Protein AF-A0A1W9TN80-F1 (afdb_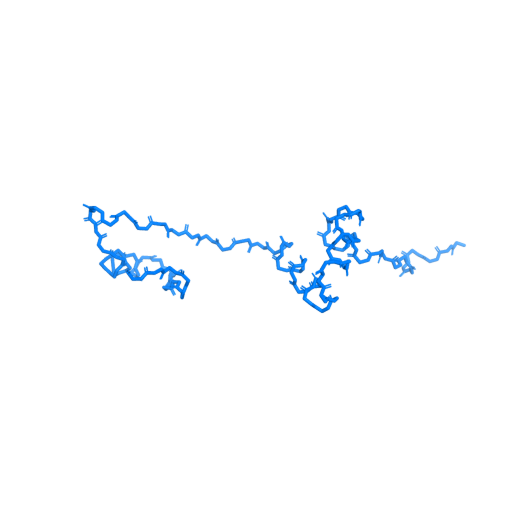monomer_lite)

Secondary structure (DSSP, 8-state):
---TT-----HHHHTT--HHHHHHHHHHS-HHHHHHHHHHHTSPPPP-----TTT--HHHHHHHHHTTS-----TTS--

Sequence (79 aa):
MAKKDDIQLPEWIEYSIPKWLYDCMLESFPEDYVKDFMKKSYSINPLTLRTNTLKITREELFEKLNDEYDIELSKHSPL

Foldseek 3Di:
DPDPPPPDDDPCVVLVHDPVVLVVDVVVDPPVVSSVVSVVVSDDDDDDDDDPPVVDDPVRVCVVCVVPDDDDDDPPDD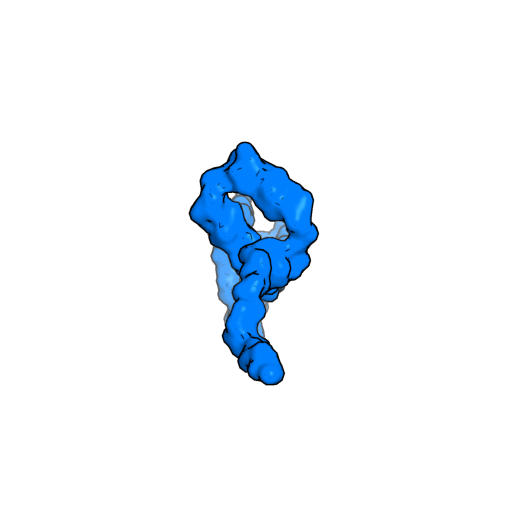D

Structure (mmCIF, N/CA/C/O backbone):
data_AF-A0A1W9TN80-F1
#
_entry.id   AF-A0A1W9TN80-F1
#
loop_
_atom_site.group_PDB
_atom_site.id
_atom_site.type_symbol
_atom_site.label_atom_id
_atom_site.label_alt_id
_atom_site.label_comp_id
_atom_site.label_asym_id
_atom_site.label_entity_id
_atom_site.label_seq_id
_atom_site.pdbx_PDB_ins_code
_atom_site.Cartn_x
_atom_site.Cartn_y
_atom_site.Cartn_z
_atom_site.occupancy
_atom_site.B_iso_or_equiv
_atom_site.auth_seq_id
_atom_site.auth_comp_id
_atom_site.auth_asym_id
_atom_site.auth_atom_id
_atom_site.pdbx_PDB_model_num
ATOM 1 N N . MET A 1 1 ? 11.544 -24.477 -36.356 1.00 45.25 1 MET A N 1
ATOM 2 C CA . MET A 1 1 ? 10.521 -24.022 -35.391 1.00 45.25 1 MET A CA 1
ATOM 3 C C . MET A 1 1 ? 11.269 -23.435 -34.210 1.00 45.25 1 MET A C 1
ATOM 5 O O . MET A 1 1 ? 12.006 -24.174 -33.570 1.00 45.25 1 MET A O 1
ATOM 9 N N . ALA A 1 2 ? 11.209 -22.117 -34.015 1.00 51.66 2 ALA A N 1
ATOM 10 C CA . ALA A 1 2 ? 11.832 -21.479 -32.856 1.00 51.66 2 ALA A CA 1
ATOM 11 C C . ALA A 1 2 ? 11.156 -22.011 -31.582 1.00 51.66 2 ALA A C 1
ATOM 13 O O . ALA A 1 2 ? 9.929 -22.129 -31.549 1.00 51.66 2 ALA A O 1
ATOM 14 N N . LYS A 1 3 ? 11.951 -22.413 -30.585 1.00 54.72 3 LYS A N 1
ATOM 15 C CA . LYS A 1 3 ? 11.442 -22.883 -29.292 1.00 54.72 3 LYS A CA 1
ATOM 16 C C . LYS A 1 3 ? 10.626 -21.758 -28.655 1.00 54.72 3 LYS A C 1
ATOM 18 O O . LYS A 1 3 ? 11.027 -20.601 -28.701 1.00 54.72 3 LYS A O 1
ATOM 23 N N . LYS A 1 4 ? 9.480 -22.109 -28.076 1.00 57.09 4 LYS A N 1
ATOM 24 C CA . LYS A 1 4 ? 8.508 -21.180 -27.481 1.00 57.09 4 LYS A CA 1
ATOM 25 C C . LYS A 1 4 ? 9.007 -20.537 -26.170 1.00 57.09 4 LYS A C 1
ATOM 27 O O . LYS A 1 4 ? 8.280 -19.746 -25.584 1.00 57.09 4 LYS A O 1
ATOM 32 N N . ASP A 1 5 ? 10.234 -20.853 -25.749 1.00 59.03 5 ASP A N 1
ATOM 33 C CA . ASP A 1 5 ? 10.681 -20.713 -24.359 1.00 59.03 5 ASP A CA 1
ATOM 34 C C . ASP A 1 5 ? 11.760 -19.638 -24.126 1.00 59.03 5 ASP A C 1
ATOM 36 O O . ASP A 1 5 ? 12.159 -19.446 -22.987 1.00 59.03 5 ASP A O 1
ATOM 40 N N . ASP A 1 6 ? 12.193 -18.889 -25.150 1.00 64.75 6 ASP A N 1
ATOM 41 C CA . ASP A 1 6 ? 13.247 -17.859 -25.003 1.00 64.75 6 ASP A CA 1
ATOM 42 C C . ASP A 1 6 ? 12.743 -16.419 -25.229 1.00 64.75 6 ASP A C 1
ATOM 44 O O . ASP A 1 6 ? 13.507 -15.525 -25.600 1.00 64.75 6 ASP A O 1
ATOM 48 N N . ILE A 1 7 ? 11.446 -16.152 -25.036 1.00 72.25 7 ILE A N 1
ATOM 49 C CA . ILE A 1 7 ? 10.949 -14.768 -25.065 1.00 72.25 7 ILE A CA 1
ATOM 50 C C . ILE A 1 7 ? 11.249 -14.131 -23.706 1.00 72.25 7 ILE A C 1
ATOM 52 O O . ILE A 1 7 ? 10.470 -14.264 -22.765 1.00 72.25 7 ILE A O 1
ATOM 56 N N . GLN A 1 8 ? 12.378 -13.425 -23.609 1.00 79.12 8 GLN A N 1
ATOM 57 C CA . GLN A 1 8 ? 12.615 -12.500 -22.501 1.00 79.12 8 GLN A CA 1
ATOM 58 C C . GLN A 1 8 ? 11.672 -11.308 -22.649 1.00 79.12 8 GLN A C 1
ATOM 60 O O . GLN A 1 8 ? 11.764 -10.535 -23.607 1.00 79.12 8 GLN A O 1
ATOM 65 N N . LEU A 1 9 ? 10.730 -11.188 -21.716 1.00 83.56 9 LEU A N 1
ATOM 66 C CA . LEU A 1 9 ? 9.853 -10.032 -21.653 1.00 83.56 9 LEU A CA 1
ATOM 67 C C . LEU A 1 9 ? 10.640 -8.835 -21.097 1.00 83.56 9 LEU A C 1
ATOM 69 O O . LEU A 1 9 ? 11.439 -8.999 -20.179 1.00 83.56 9 LEU A O 1
ATOM 73 N N . PRO A 1 10 ? 10.437 -7.625 -21.637 1.00 88.88 10 PRO A N 1
ATOM 74 C CA . PRO A 1 10 ? 10.933 -6.412 -21.005 1.00 88.88 10 PRO A CA 1
ATOM 75 C C . PRO A 1 10 ? 10.404 -6.267 -19.570 1.00 88.88 10 PRO A C 1
ATOM 77 O O . PRO A 1 10 ? 9.223 -6.516 -19.332 1.00 88.88 10 PRO A O 1
ATOM 80 N N . GLU A 1 11 ? 11.233 -5.772 -18.647 1.00 87.81 11 GLU A N 1
ATOM 81 C CA . GLU A 1 11 ? 10.895 -5.657 -17.214 1.00 87.81 11 GLU A CA 1
ATOM 82 C C . GLU A 1 11 ? 9.574 -4.902 -16.953 1.00 87.81 11 GLU A C 1
ATOM 84 O O . GLU A 1 11 ? 8.781 -5.293 -16.103 1.00 87.81 11 GLU A O 1
ATOM 89 N N . TRP A 1 12 ? 9.264 -3.852 -17.722 1.00 90.19 12 TRP A N 1
ATOM 90 C CA . TRP A 1 12 ? 8.007 -3.104 -17.572 1.00 90.19 12 TRP A CA 1
ATOM 91 C C . TRP A 1 12 ? 6.751 -3.939 -17.883 1.00 90.19 12 TRP A C 1
ATOM 93 O O . TRP A 1 12 ? 5.692 -3.684 -17.306 1.00 90.19 12 TRP A O 1
ATOM 103 N N . ILE A 1 13 ? 6.862 -4.960 -18.745 1.00 91.88 13 ILE A N 1
ATOM 104 C CA . ILE A 1 13 ? 5.773 -5.913 -19.008 1.00 91.88 13 ILE A CA 1
ATOM 105 C C . ILE A 1 13 ? 5.549 -6.810 -17.792 1.00 91.88 13 ILE A C 1
ATOM 107 O O . ILE A 1 13 ? 4.398 -7.092 -17.464 1.00 91.88 13 ILE A O 1
ATOM 111 N N . GLU A 1 14 ? 6.614 -7.222 -17.101 1.00 89.75 14 GLU A N 1
ATOM 112 C CA . GLU A 1 14 ? 6.515 -8.084 -15.915 1.00 89.75 14 GLU A CA 1
ATOM 113 C C . GLU A 1 14 ? 5.696 -7.427 -14.796 1.00 89.75 14 GLU A C 1
ATOM 115 O O . GLU A 1 14 ? 4.942 -8.102 -14.097 1.00 89.75 14 GLU A O 1
ATOM 120 N N . TYR A 1 15 ? 5.778 -6.100 -14.680 1.00 89.75 15 TYR A N 1
ATOM 121 C CA . TYR A 1 15 ? 5.011 -5.315 -13.711 1.00 89.75 15 TYR A CA 1
ATOM 122 C C . TYR A 1 15 ? 3.662 -4.808 -14.244 1.00 89.75 15 TYR A C 1
ATOM 124 O O . TYR A 1 15 ? 2.964 -4.091 -13.533 1.00 89.75 15 TYR A O 1
ATOM 132 N N . SER A 1 16 ? 3.272 -5.163 -15.476 1.00 90.38 16 SER A N 1
ATOM 133 C CA . SER A 1 16 ? 2.052 -4.667 -16.141 1.00 90.38 16 SER A CA 1
ATOM 134 C C . SER A 1 16 ? 1.961 -3.132 -16.219 1.00 90.38 16 SER A C 1
ATOM 136 O O . SER A 1 16 ? 0.886 -2.551 -16.064 1.00 90.38 16 SER A O 1
ATOM 138 N N . ILE A 1 17 ? 3.089 -2.458 -16.469 1.00 91.75 17 ILE A N 1
ATOM 139 C CA . ILE A 1 17 ? 3.200 -0.992 -16.483 1.00 91.75 17 ILE A CA 1
ATOM 140 C C . ILE A 1 17 ? 3.588 -0.503 -17.881 1.00 91.75 17 ILE A C 1
ATOM 142 O O . ILE A 1 17 ? 4.426 -1.116 -18.536 1.00 91.75 17 ILE A O 1
ATOM 146 N N . PRO A 1 18 ? 3.016 0.607 -18.384 1.00 94.44 18 PRO A N 1
ATOM 147 C CA . PRO A 1 18 ? 3.404 1.133 -19.687 1.00 94.44 18 PRO A CA 1
ATOM 148 C C . PRO A 1 18 ? 4.864 1.609 -19.688 1.00 94.44 18 PRO A C 1
ATOM 150 O O . PRO A 1 18 ? 5.306 2.287 -18.761 1.00 94.44 18 PRO A O 1
ATOM 153 N N . LYS A 1 19 ? 5.591 1.322 -20.778 1.00 95.25 19 LYS A N 1
ATOM 154 C CA . LYS A 1 19 ? 7.020 1.648 -20.921 1.00 95.25 19 LYS A CA 1
ATOM 155 C C . LYS A 1 19 ? 7.360 3.100 -20.558 1.00 95.25 19 LYS A C 1
ATOM 157 O O . LYS A 1 19 ? 8.327 3.320 -19.845 1.00 95.25 19 LYS A O 1
ATOM 162 N N . TRP A 1 20 ? 6.562 4.075 -21.002 1.00 96.62 20 TRP A N 1
ATOM 163 C CA . TRP A 1 20 ? 6.846 5.492 -20.738 1.00 96.62 20 TRP A CA 1
ATOM 164 C C . TRP A 1 20 ? 6.905 5.805 -19.237 1.00 96.62 20 TRP A C 1
ATOM 166 O O . TRP A 1 20 ? 7.744 6.587 -18.812 1.00 96.62 20 TRP A O 1
ATOM 176 N N . LEU A 1 21 ? 6.052 5.170 -18.427 1.00 95.00 21 LEU A N 1
ATOM 177 C CA . LEU A 1 21 ? 6.036 5.388 -16.983 1.00 95.00 21 LEU A CA 1
ATOM 178 C C . LEU A 1 21 ? 7.242 4.715 -16.328 1.00 95.00 21 LEU A C 1
ATOM 180 O O . LEU A 1 21 ? 7.833 5.279 -15.414 1.00 95.00 21 LEU A O 1
ATOM 184 N N . TYR A 1 22 ? 7.627 3.534 -16.818 1.00 94.50 22 TYR A N 1
ATOM 185 C CA . TYR A 1 22 ? 8.844 2.859 -16.378 1.00 94.50 22 TYR A CA 1
ATOM 186 C C . TYR A 1 22 ? 10.090 3.715 -16.642 1.00 94.50 22 TYR A C 1
ATOM 188 O O . TYR A 1 22 ? 10.877 3.944 -15.727 1.00 94.50 22 TYR A O 1
ATOM 196 N N . ASP A 1 23 ? 10.211 4.256 -17.858 1.00 96.12 23 ASP A N 1
ATOM 197 C CA . ASP A 1 23 ? 11.310 5.142 -18.2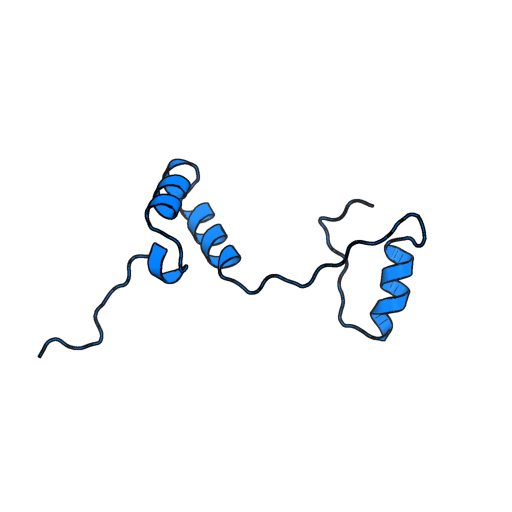41 1.00 96.12 23 ASP A CA 1
ATOM 198 C C . ASP A 1 23 ? 11.330 6.408 -17.358 1.00 96.12 23 ASP A C 1
ATOM 200 O O . ASP A 1 23 ? 12.358 6.719 -16.763 1.00 96.12 23 ASP A O 1
ATOM 204 N N . CYS A 1 24 ? 10.186 7.085 -17.172 1.00 97.00 24 CYS A N 1
ATOM 205 C CA . CYS A 1 24 ? 10.095 8.269 -16.305 1.00 97.00 24 CYS A CA 1
ATOM 206 C C . CYS A 1 24 ? 10.517 7.986 -14.854 1.00 97.00 24 CYS A C 1
ATOM 208 O O . CYS A 1 24 ? 11.110 8.844 -14.198 1.00 97.00 24 CYS A O 1
ATOM 210 N N . MET A 1 25 ? 10.206 6.796 -14.334 1.00 96.12 25 MET A N 1
ATOM 211 C CA . MET A 1 25 ? 10.586 6.403 -12.978 1.00 96.12 25 MET A CA 1
ATOM 212 C C . MET A 1 25 ? 12.093 6.155 -12.869 1.00 96.12 25 MET A C 1
ATOM 214 O O . MET A 1 25 ? 12.691 6.611 -11.899 1.00 96.12 25 MET A O 1
ATOM 218 N N . LEU A 1 26 ? 12.711 5.512 -13.866 1.00 96.31 26 LEU A N 1
ATOM 219 C CA . LEU A 1 26 ? 14.166 5.312 -13.923 1.00 96.31 26 LEU A CA 1
ATOM 220 C C . LEU A 1 26 ? 14.947 6.619 -14.118 1.00 96.31 26 LEU A C 1
ATOM 222 O O . LEU A 1 26 ? 16.065 6.745 -13.630 1.00 96.31 26 LEU A O 1
ATOM 226 N N . GLU A 1 27 ? 14.368 7.602 -14.807 1.00 97.69 27 GLU A N 1
ATOM 227 C CA . GLU A 1 27 ? 14.953 8.944 -14.925 1.00 97.69 27 GLU A CA 1
ATOM 228 C C . GLU A 1 27 ? 14.890 9.726 -13.604 1.00 97.69 27 GLU A C 1
ATOM 230 O O . GLU A 1 27 ? 15.740 10.577 -13.342 1.00 97.69 27 GLU A O 1
ATOM 235 N N . SER A 1 28 ? 13.882 9.445 -12.772 1.00 97.44 28 SER A N 1
ATOM 236 C CA . SER A 1 28 ? 13.589 10.214 -11.556 1.00 97.44 28 SER A CA 1
ATOM 237 C C . SER A 1 28 ? 14.160 9.594 -10.278 1.00 97.44 28 SER A C 1
ATOM 239 O O . SER A 1 28 ? 14.377 10.309 -9.298 1.00 97.44 28 SER A O 1
ATOM 241 N N . PHE A 1 29 ? 14.382 8.278 -10.258 1.00 97.38 29 PHE A N 1
ATOM 242 C CA . PHE A 1 29 ? 14.749 7.531 -9.057 1.00 97.38 29 PHE A CA 1
ATOM 243 C C . PHE A 1 29 ? 15.800 6.449 -9.346 1.00 97.38 29 PHE A C 1
ATOM 245 O O . PHE A 1 29 ? 15.900 5.970 -10.474 1.00 97.38 29 PHE A O 1
ATOM 252 N N . PRO A 1 30 ? 16.559 6.013 -8.322 1.00 97.50 30 PRO A N 1
ATOM 253 C CA . PRO A 1 30 ? 17.469 4.877 -8.440 1.00 97.50 30 PRO A CA 1
ATOM 254 C C . PRO A 1 30 ? 16.774 3.605 -8.950 1.00 97.50 30 PRO A C 1
ATOM 256 O O . PRO A 1 30 ? 15.648 3.300 -8.553 1.00 97.50 30 PRO A O 1
ATOM 259 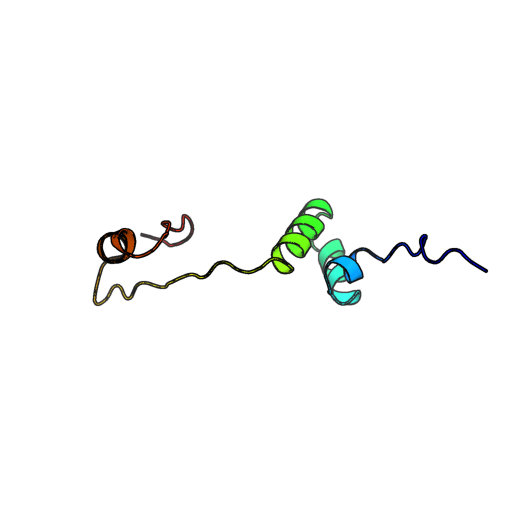N N . GLU A 1 31 ? 17.449 2.848 -9.816 1.00 94.56 31 GLU A N 1
ATOM 260 C CA . GLU A 1 31 ? 16.884 1.656 -10.467 1.00 94.56 31 GLU A CA 1
ATOM 261 C C . GLU A 1 31 ? 16.414 0.589 -9.464 1.00 94.56 31 GLU A C 1
ATOM 263 O O . GLU A 1 31 ? 15.349 -0.003 -9.638 1.00 94.56 31 GLU A O 1
ATOM 268 N N . ASP A 1 32 ? 17.176 0.365 -8.394 1.00 95.94 32 ASP A N 1
ATOM 269 C CA . ASP A 1 32 ? 16.832 -0.558 -7.310 1.00 95.94 32 ASP A CA 1
ATOM 270 C C . ASP A 1 32 ? 15.523 -0.157 -6.615 1.00 95.94 32 ASP A C 1
ATOM 272 O O . ASP A 1 32 ? 14.631 -0.990 -6.438 1.00 95.94 32 ASP A O 1
ATOM 276 N N . TYR A 1 33 ? 15.358 1.135 -6.319 1.00 96.31 33 TYR A N 1
ATOM 277 C CA . TYR A 1 33 ? 14.109 1.678 -5.788 1.00 96.31 33 TYR A CA 1
ATOM 278 C C . TYR A 1 33 ? 12.941 1.481 -6.758 1.00 96.31 33 TYR A C 1
ATOM 280 O O . TYR A 1 33 ? 11.858 1.070 -6.338 1.00 96.31 33 TYR A O 1
ATOM 288 N N . VAL A 1 34 ? 13.140 1.761 -8.050 1.00 95.31 34 VAL A N 1
ATOM 289 C CA . VAL A 1 34 ? 12.087 1.613 -9.065 1.00 95.31 34 VAL A CA 1
ATOM 290 C C . VAL A 1 34 ? 11.634 0.161 -9.152 1.00 95.31 34 VAL A C 1
ATOM 292 O O . VAL A 1 34 ? 10.433 -0.097 -9.100 1.00 95.31 34 VAL A O 1
ATOM 295 N N . LYS A 1 35 ? 12.564 -0.797 -9.208 1.00 91.81 35 LYS A N 1
ATOM 296 C CA . LYS A 1 35 ? 12.238 -2.231 -9.247 1.00 91.81 35 LYS A CA 1
ATOM 297 C C . LYS A 1 35 ? 11.444 -2.669 -8.016 1.00 91.81 35 LYS A C 1
ATOM 299 O O . LYS A 1 35 ? 10.407 -3.320 -8.157 1.00 91.81 35 LYS A O 1
ATOM 304 N N . ASP A 1 36 ? 11.861 -2.249 -6.823 1.00 93.62 36 ASP A N 1
ATOM 305 C CA . ASP A 1 36 ? 11.134 -2.534 -5.582 1.00 93.62 36 ASP A CA 1
ATOM 306 C C . ASP A 1 36 ? 9.737 -1.901 -5.558 1.00 93.62 36 ASP A C 1
ATOM 308 O O . ASP A 1 36 ? 8.765 -2.530 -5.125 1.00 93.62 36 ASP A O 1
ATOM 312 N N . PHE A 1 37 ? 9.615 -0.662 -6.035 1.00 93.31 37 PHE A N 1
ATOM 313 C CA . PHE A 1 37 ? 8.348 0.053 -6.114 1.00 93.31 37 PHE A CA 1
ATOM 314 C C . PHE A 1 37 ? 7.379 -0.610 -7.100 1.00 93.31 37 PHE A C 1
ATOM 316 O O . PHE A 1 37 ? 6.216 -0.826 -6.754 1.00 93.31 37 PHE A O 1
ATOM 323 N N . MET A 1 38 ? 7.841 -0.981 -8.297 1.00 91.75 38 MET A N 1
ATOM 324 C CA . MET A 1 38 ? 7.003 -1.639 -9.303 1.00 91.75 38 MET A CA 1
ATOM 325 C C . MET A 1 38 ? 6.539 -3.015 -8.824 1.00 91.75 38 MET A C 1
ATOM 327 O O . MET A 1 38 ? 5.353 -3.337 -8.914 1.00 91.75 38 MET A O 1
ATOM 331 N N . LYS A 1 39 ? 7.440 -3.793 -8.212 1.00 90.75 39 LYS A N 1
ATOM 332 C CA . LYS A 1 39 ? 7.107 -5.091 -7.618 1.00 90.75 39 LYS A CA 1
ATOM 333 C C . LYS A 1 39 ? 6.043 -4.972 -6.525 1.00 90.75 39 LYS A C 1
ATOM 335 O O . LYS A 1 39 ? 5.122 -5.784 -6.480 1.00 90.75 39 LYS A O 1
ATOM 340 N N . LYS A 1 40 ? 6.141 -3.959 -5.657 1.00 90.19 40 LYS A N 1
ATOM 341 C CA . LYS A 1 40 ? 5.119 -3.682 -4.632 1.00 90.19 40 LYS A CA 1
ATOM 342 C C . LYS A 1 40 ? 3.809 -3.194 -5.246 1.00 90.19 40 LYS A C 1
ATOM 344 O O . LYS A 1 40 ? 2.752 -3.637 -4.817 1.00 90.19 40 LYS A O 1
ATOM 349 N N . SER A 1 41 ? 3.862 -2.340 -6.262 1.00 88.56 41 SER A N 1
ATOM 350 C CA . SER A 1 41 ? 2.669 -1.800 -6.930 1.00 88.56 41 SER A CA 1
ATOM 351 C C . SER A 1 41 ? 1.855 -2.873 -7.655 1.00 88.56 41 SER A C 1
ATOM 353 O O . SER A 1 41 ? 0.636 -2.763 -7.740 1.00 88.56 41 SER A O 1
ATOM 355 N N . TYR A 1 42 ? 2.519 -3.923 -8.146 1.00 90.25 42 TYR A N 1
ATOM 356 C CA . TYR A 1 42 ? 1.867 -5.084 -8.753 1.00 90.25 42 TYR A CA 1
ATOM 357 C C . TYR A 1 42 ? 1.298 -6.078 -7.718 1.00 90.25 42 TYR A C 1
ATOM 359 O O . TYR A 1 42 ? 0.544 -6.986 -8.065 1.00 90.25 42 TYR A O 1
ATOM 367 N N . SER A 1 43 ? 1.652 -5.935 -6.437 1.00 87.81 43 SER A N 1
ATOM 368 C CA . SER A 1 43 ? 1.174 -6.824 -5.375 1.00 87.81 43 SER A CA 1
ATOM 369 C C . SER A 1 43 ? -0.259 -6.500 -4.932 1.00 87.81 43 SER A C 1
ATOM 371 O O . SER A 1 43 ? -0.789 -5.417 -5.181 1.00 87.81 43 SER A O 1
ATOM 373 N N . ILE A 1 44 ? -0.908 -7.457 -4.263 1.00 87.94 44 ILE A N 1
ATOM 374 C CA . ILE A 1 44 ? -2.226 -7.235 -3.659 1.00 87.94 44 ILE A CA 1
ATOM 375 C C . ILE A 1 44 ? -2.063 -6.227 -2.519 1.00 87.94 44 ILE A C 1
ATOM 377 O O . ILE A 1 44 ? -1.342 -6.483 -1.555 1.00 87.94 44 ILE A O 1
ATOM 381 N N . ASN A 1 45 ? -2.756 -5.093 -2.623 1.00 85.75 45 ASN A N 1
ATOM 382 C CA . ASN A 1 45 ? -2.734 -4.084 -1.571 1.00 85.75 45 ASN A CA 1
ATOM 383 C C . ASN A 1 45 ? -3.403 -4.617 -0.292 1.00 85.75 45 ASN A C 1
ATOM 385 O O . ASN A 1 45 ? -4.478 -5.219 -0.376 1.00 85.75 45 ASN A O 1
ATOM 389 N N . PRO A 1 46 ? -2.817 -4.368 0.892 1.00 88.38 46 PRO A N 1
ATOM 390 C CA . PRO A 1 46 ? -3.434 -4.750 2.153 1.00 88.38 46 PRO A CA 1
ATOM 391 C C . PRO A 1 46 ? -4.735 -3.969 2.378 1.00 88.38 46 PRO A C 1
ATOM 393 O O . PRO A 1 46 ? -4.838 -2.784 2.042 1.00 88.38 46 PRO A O 1
ATOM 396 N N . LEU A 1 47 ? -5.729 -4.621 2.986 1.00 89.62 47 LEU A N 1
ATOM 397 C CA . LEU A 1 47 ? -6.949 -3.949 3.422 1.00 89.62 47 LEU A CA 1
ATOM 398 C C . LEU A 1 47 ? -6.630 -3.088 4.647 1.00 89.62 47 LEU A C 1
ATOM 400 O O . LEU A 1 47 ? -6.164 -3.591 5.664 1.00 89.62 47 LEU A O 1
ATOM 404 N N . THR A 1 48 ? -6.884 -1.786 4.550 1.00 91.12 48 THR A N 1
ATOM 405 C CA . THR A 1 48 ? -6.611 -0.829 5.629 1.00 91.12 48 THR A CA 1
ATOM 406 C C . THR A 1 48 ? -7.895 -0.148 6.085 1.00 91.12 48 THR A C 1
ATOM 408 O O . THR A 1 48 ? -8.830 0.039 5.305 1.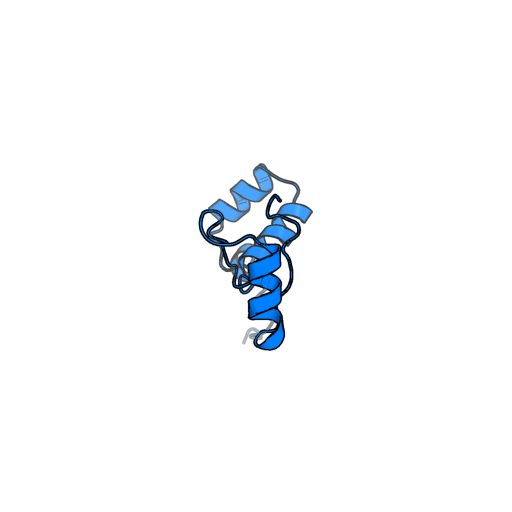00 91.12 48 THR A O 1
ATOM 411 N N . LEU A 1 49 ? -7.946 0.221 7.366 1.00 89.50 49 LEU A N 1
ATOM 412 C CA . LEU A 1 49 ? -9.089 0.887 7.986 1.00 89.50 49 LEU A CA 1
ATOM 413 C C . LEU A 1 49 ? -8.672 2.251 8.532 1.00 89.50 49 LEU A C 1
ATOM 415 O O . LEU A 1 49 ? -7.578 2.414 9.072 1.00 89.50 49 LEU A O 1
ATOM 419 N N . ARG A 1 50 ? -9.574 3.231 8.427 1.00 90.88 50 ARG A N 1
ATOM 420 C CA . ARG A 1 50 ? -9.417 4.547 9.053 1.00 90.88 50 ARG A CA 1
ATOM 421 C C . ARG A 1 50 ? -10.368 4.671 10.235 1.00 90.88 50 ARG A C 1
ATOM 423 O O . ARG A 1 50 ? -11.583 4.733 10.044 1.00 90.88 50 ARG A O 1
ATOM 430 N N . THR A 1 51 ? -9.817 4.801 11.434 1.00 91.62 51 THR A N 1
ATOM 431 C CA . THR A 1 51 ? -10.597 5.046 12.650 1.00 91.62 51 THR A CA 1
ATOM 432 C C . THR A 1 51 ? -11.294 6.406 12.596 1.00 91.62 51 THR A C 1
ATOM 434 O O . THR A 1 51 ? -10.698 7.416 12.219 1.00 91.62 51 THR A O 1
ATOM 437 N N . ASN A 1 52 ? -12.567 6.453 12.994 1.00 93.25 52 ASN A N 1
ATOM 438 C CA . ASN A 1 52 ? -13.270 7.711 13.230 1.00 93.25 52 ASN A CA 1
ATOM 439 C C . ASN A 1 52 ? -13.035 8.184 14.674 1.00 93.25 52 ASN A C 1
ATOM 441 O O . ASN A 1 52 ? -13.778 7.811 15.584 1.00 93.25 52 ASN A O 1
ATOM 445 N N . THR A 1 53 ? -12.036 9.044 14.860 1.00 92.81 53 THR A N 1
ATOM 446 C CA . THR A 1 53 ? -11.586 9.534 16.176 1.00 92.81 53 THR A CA 1
ATOM 447 C C . THR A 1 53 ? -12.610 10.395 16.921 1.00 92.81 53 THR A C 1
ATOM 449 O O . THR A 1 53 ? -12.483 10.587 18.123 1.00 92.81 53 THR A O 1
ATOM 452 N N . LEU A 1 54 ? -13.678 10.859 16.259 1.00 94.88 54 LEU A N 1
ATOM 453 C CA . LEU A 1 54 ? -14.806 11.533 16.924 1.00 94.88 54 LEU A CA 1
ATOM 454 C C . LEU A 1 54 ? -15.702 10.570 17.720 1.00 94.88 54 LEU A C 1
ATOM 456 O O . LEU A 1 54 ? -16.606 11.014 18.429 1.00 94.88 54 LEU A O 1
ATOM 460 N N . LYS A 1 55 ? -15.535 9.258 17.525 1.00 95.75 55 LYS A N 1
ATOM 461 C CA . LYS A 1 55 ? -16.407 8.215 18.084 1.00 95.75 55 LYS A CA 1
ATOM 462 C C . LYS A 1 55 ? -15.654 7.203 18.937 1.00 95.75 55 LYS A C 1
ATOM 464 O O . LYS A 1 55 ? -16.236 6.705 19.892 1.00 95.75 55 LYS A O 1
ATOM 469 N N . ILE A 1 56 ? -14.426 6.865 18.552 1.00 95.56 56 ILE A N 1
ATOM 470 C CA . ILE A 1 56 ? -13.617 5.827 19.193 1.00 95.56 56 ILE A CA 1
ATOM 471 C C . ILE A 1 56 ? -12.135 6.082 18.913 1.00 95.56 56 ILE A C 1
ATOM 473 O O . ILE A 1 56 ? -11.787 6.570 17.833 1.00 95.56 56 ILE A O 1
ATOM 477 N N . THR A 1 57 ? -11.264 5.761 19.864 1.00 92.50 57 THR A N 1
ATOM 478 C CA . THR A 1 57 ? -9.811 5.798 19.647 1.00 92.50 57 THR A CA 1
ATOM 479 C C . THR A 1 57 ? -9.346 4.627 18.780 1.00 92.50 57 THR A C 1
ATOM 481 O O . THR A 1 57 ? -10.085 3.674 18.513 1.00 92.50 57 THR A O 1
ATOM 484 N N . ARG A 1 58 ? -8.111 4.702 18.274 1.00 90.94 58 ARG A N 1
ATOM 485 C CA . ARG A 1 58 ? -7.538 3.634 17.446 1.00 90.94 58 ARG A CA 1
ATOM 486 C C . ARG A 1 58 ? -7.326 2.363 18.265 1.00 90.94 58 ARG A C 1
ATOM 488 O O . ARG A 1 58 ? -7.606 1.278 17.770 1.00 90.94 58 ARG A O 1
ATOM 495 N N . GLU A 1 59 ? -6.869 2.519 19.498 1.00 92.19 59 GLU A N 1
ATOM 496 C CA . GLU A 1 59 ? -6.571 1.446 20.440 1.00 92.19 59 GLU A CA 1
ATOM 497 C C . GLU A 1 59 ? -7.860 0.722 20.854 1.00 92.19 59 GLU A C 1
ATOM 499 O O . GLU A 1 59 ? -7.940 -0.495 20.726 1.00 92.19 59 GLU A O 1
ATOM 504 N N . GLU A 1 60 ? -8.916 1.464 21.204 1.00 93.50 60 GLU A N 1
ATOM 505 C CA . GLU A 1 60 ? -10.227 0.875 21.521 1.00 93.50 60 GLU A CA 1
ATOM 506 C C . GLU A 1 60 ? -10.856 0.159 20.315 1.00 93.50 60 GLU A C 1
ATOM 508 O O . GLU A 1 60 ? -11.536 -0.855 20.473 1.00 93.50 60 GLU A O 1
ATOM 513 N N . LEU A 1 61 ? -10.677 0.687 19.095 1.00 92.88 61 LEU A N 1
ATOM 514 C CA . LEU A 1 61 ? -11.160 0.010 17.890 1.00 92.88 61 LEU A CA 1
ATOM 515 C C . LEU A 1 61 ? -10.385 -1.287 17.636 1.00 92.88 61 LEU A C 1
ATOM 517 O O . LEU A 1 61 ? -10.994 -2.284 17.255 1.00 92.88 61 LEU A O 1
ATOM 521 N N . PHE A 1 62 ? -9.068 -1.273 17.845 1.00 93.38 62 PHE A N 1
ATOM 522 C CA . PHE A 1 62 ? -8.226 -2.456 17.708 1.00 93.38 62 PHE A CA 1
ATOM 523 C C . PHE A 1 62 ? -8.657 -3.549 18.687 1.00 93.38 62 PHE A C 1
ATOM 525 O O . PHE A 1 62 ? -8.936 -4.658 18.251 1.00 93.38 62 PHE A O 1
ATOM 532 N N . GLU A 1 63 ? -8.816 -3.224 19.972 1.00 93.94 63 GLU A N 1
ATOM 533 C CA . GLU A 1 63 ? -9.271 -4.182 20.990 1.00 93.94 63 GLU A CA 1
ATOM 534 C C . GLU A 1 63 ? -10.616 -4.823 20.624 1.00 93.94 63 GLU A C 1
ATOM 536 O O . GLU A 1 63 ? -10.780 -6.029 20.767 1.00 93.94 63 GLU A O 1
ATOM 541 N N . LYS A 1 64 ? -11.562 -4.046 20.079 1.00 93.62 64 LYS A N 1
ATOM 542 C CA . LYS A 1 64 ? -12.877 -4.565 19.661 1.00 93.62 64 LYS A CA 1
ATOM 543 C C . LYS A 1 64 ? -12.831 -5.508 18.462 1.00 93.62 64 LYS A C 1
ATOM 545 O O . LYS A 1 64 ? -13.739 -6.316 18.312 1.00 93.62 64 LYS A O 1
ATOM 550 N N . LEU A 1 65 ? -11.859 -5.344 17.569 1.00 93.56 65 LEU A N 1
ATOM 551 C CA . LEU A 1 65 ? -11.770 -6.120 16.329 1.00 93.56 65 LEU A CA 1
ATOM 552 C C . LEU A 1 65 ? -10.798 -7.297 16.441 1.00 93.56 65 LEU A C 1
ATOM 554 O O . LEU A 1 65 ? -10.969 -8.279 15.726 1.00 93.56 65 LEU A O 1
ATOM 558 N N . ASN A 1 66 ? -9.810 -7.209 17.331 1.00 94.12 66 ASN A N 1
ATOM 559 C CA . ASN A 1 66 ? -8.742 -8.196 17.483 1.00 94.12 66 ASN A CA 1
ATOM 560 C C . ASN A 1 66 ? -9.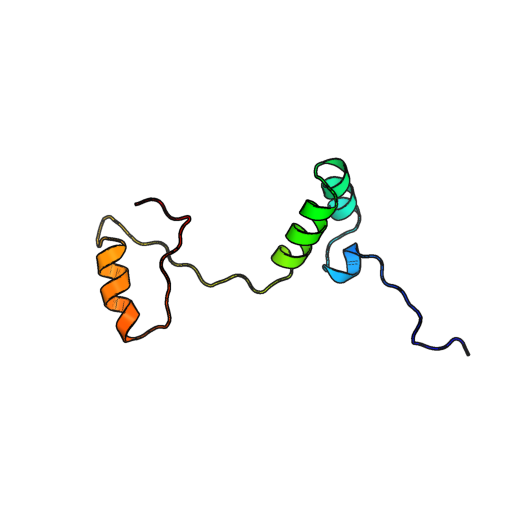246 -9.575 17.951 1.00 94.12 66 ASN A C 1
ATOM 562 O O . ASN A 1 66 ? -8.577 -10.577 17.722 1.00 94.12 66 ASN A O 1
ATOM 566 N N . ASP A 1 67 ? -10.425 -9.641 18.574 1.00 91.62 67 ASP A N 1
ATOM 567 C CA . ASP A 1 67 ? -11.044 -10.914 18.966 1.00 91.62 67 ASP A CA 1
ATOM 568 C C . ASP A 1 67 ? -11.651 -11.676 17.771 1.00 91.62 67 ASP A C 1
ATOM 570 O O . ASP A 1 67 ? -11.742 -12.904 17.798 1.00 91.62 67 ASP A O 1
ATOM 574 N N . GLU A 1 68 ? -12.075 -10.964 16.720 1.00 94.50 68 GLU A N 1
ATOM 575 C CA . GLU A 1 68 ? -12.795 -11.537 15.570 1.00 94.50 68 GLU A CA 1
ATOM 576 C C . GLU A 1 68 ? -11.945 -11.621 14.296 1.00 94.50 68 GLU A C 1
ATOM 578 O O . GLU A 1 68 ? -12.182 -12.487 13.450 1.00 94.50 68 GLU A O 1
ATOM 583 N N . TYR A 1 69 ? -10.970 -10.725 14.136 1.00 93.56 69 TYR A N 1
ATOM 584 C CA . TYR A 1 69 ? -10.194 -10.572 12.911 1.00 93.56 69 TYR A CA 1
ATOM 585 C C . TYR A 1 69 ? -8.695 -10.587 13.202 1.00 93.56 69 TYR A C 1
ATOM 587 O O . TYR A 1 69 ? -8.229 -9.998 14.174 1.00 93.56 69 TYR A O 1
ATOM 595 N N . ASP A 1 70 ? -7.935 -11.198 12.296 1.00 91.75 70 ASP A N 1
ATOM 596 C CA . ASP A 1 70 ? -6.476 -11.108 12.279 1.00 91.75 70 ASP A CA 1
ATOM 597 C C . ASP A 1 70 ? -6.065 -9.727 11.745 1.00 91.75 70 ASP A C 1
ATOM 599 O O . ASP A 1 70 ? -6.074 -9.479 10.535 1.00 91.75 70 ASP A O 1
ATOM 603 N N . ILE A 1 71 ? -5.814 -8.790 12.662 1.00 92.12 71 ILE A N 1
ATOM 604 C CA . ILE A 1 71 ? -5.487 -7.395 12.357 1.00 92.12 71 ILE A CA 1
ATOM 605 C C . ILE A 1 71 ? -4.204 -6.958 13.060 1.00 92.12 71 ILE A C 1
ATOM 607 O O . ILE A 1 71 ? -3.872 -7.406 14.153 1.00 92.12 71 ILE A O 1
ATOM 611 N N . GLU A 1 72 ? -3.506 -6.001 12.455 1.00 91.62 72 GLU A N 1
ATOM 612 C CA . GLU A 1 72 ? -2.301 -5.398 13.020 1.00 91.62 72 GLU A CA 1
ATOM 613 C C . GLU A 1 72 ? -2.393 -3.869 13.047 1.00 91.62 72 GLU A C 1
ATOM 615 O O . GLU A 1 72 ? -3.032 -3.232 12.203 1.00 91.62 72 GLU A O 1
ATOM 620 N N . LEU A 1 73 ? -1.728 -3.250 14.027 1.00 88.88 73 LEU A N 1
ATOM 621 C CA . LEU A 1 73 ? -1.621 -1.796 14.088 1.00 88.88 73 LEU A CA 1
ATOM 622 C C . LEU A 1 73 ? -0.617 -1.291 13.050 1.00 88.88 73 LEU A C 1
ATOM 624 O O . LEU A 1 73 ? 0.573 -1.611 13.086 1.00 88.88 73 LEU A O 1
ATOM 628 N N . SER A 1 74 ? -1.087 -0.417 12.161 1.00 85.31 74 SER A N 1
ATOM 629 C CA . SER A 1 74 ? -0.214 0.250 11.198 1.00 85.31 74 SER A CA 1
ATOM 630 C C . SER A 1 74 ? 0.777 1.185 11.895 1.00 85.31 74 SER A C 1
ATOM 632 O O . SER A 1 74 ? 0.397 2.054 12.683 1.00 85.31 74 SER A O 1
ATOM 634 N N . LYS A 1 75 ? 2.052 1.060 11.516 1.00 83.50 75 LYS A N 1
ATOM 635 C CA . LYS A 1 75 ? 3.160 1.934 11.945 1.00 83.50 75 LYS A CA 1
ATOM 636 C C . LYS A 1 75 ? 3.089 3.337 11.336 1.00 83.50 75 LYS A C 1
ATOM 638 O O . LYS A 1 75 ? 3.796 4.234 11.780 1.00 83.50 75 LYS A O 1
ATOM 643 N N . HIS A 1 76 ? 2.281 3.507 10.290 1.00 77.75 76 HIS A N 1
ATOM 644 C CA . HIS A 1 76 ? 2.214 4.732 9.494 1.00 77.75 76 HIS A CA 1
ATOM 645 C C . HIS A 1 76 ? 1.020 5.618 9.850 1.00 77.75 76 HIS A C 1
ATOM 647 O O . HIS A 1 76 ? 0.970 6.766 9.412 1.00 77.75 76 HIS A O 1
ATOM 653 N N . SER A 1 77 ? 0.060 5.110 10.629 1.00 68.06 77 SER A N 1
ATOM 654 C CA . SER A 1 77 ? -1.019 5.948 11.143 1.00 68.06 77 SER A CA 1
ATOM 655 C C . SER A 1 77 ? -0.504 6.735 12.349 1.00 68.06 77 SER A C 1
ATOM 657 O O . SER A 1 77 ? -0.020 6.100 13.291 1.00 68.06 77 SER A O 1
ATOM 659 N N . PRO A 1 78 ? -0.608 8.077 12.356 1.00 62.34 78 PRO A N 1
ATOM 660 C CA . PRO A 1 78 ? -0.311 8.860 13.549 1.00 62.34 78 PRO A CA 1
ATOM 661 C C . PRO A 1 78 ? -1.227 8.443 14.712 1.00 62.34 78 PRO A C 1
ATOM 663 O O . PRO A 1 78 ? -2.339 7.951 14.476 1.00 62.34 78 PRO A O 1
ATOM 666 N N . LEU A 1 79 ? -0.706 8.604 15.934 1.00 53.66 79 LEU A N 1
ATOM 667 C CA . LEU A 1 79 ? -1.453 8.518 17.195 1.00 53.66 79 LEU A CA 1
ATOM 668 C C . LEU A 1 79 ? -2.459 9.670 17.300 1.00 53.66 79 LEU A C 1
ATOM 670 O O . LEU A 1 79 ? -2.076 10.805 16.928 1.00 53.66 79 LEU A O 1
#

Radius of gyration: 20.43 Å; chains: 1; bounding box: 34×36×57 Å

pLDDT: mean 87.74, std 11.93, range [45.25, 97.69]